Protein AF-A0A382QI98-F1 (afdb_monomer_lite)

Secondary structure (DSSP, 8-state):
---EEEEEESS-TTTHHHHHHHHHTTSSEEEEEE-S-SSSGGG-

Organism: NCBI:txid408172

Foldseek 3Di:
DAFEAEAEDAQQPPHVVVVLVVVVVPGVYYHYHYPDHPDCNVVD

InterPro domains:
  IPR001173 Glycosyltransferase 2-like [PF00535] (5-42)
  IPR029044 Nucleotide-diphospho-sugar transferases [G3DSA:3.90.550.10] (2-44)
  IPR029044 Nucleotide-diphospho-sugar transferases [SSF53448] (4-42)

Radius of gyration: 10.69 Å; chains: 1; bounding box: 29×16×22 Å

pLDDT: mean 97.44, std 2.07, range [87.0, 98.5]

Structure (mmCIF, N/CA/C/O backbone):
data_AF-A0A382QI98-F1
#
_entry.id   AF-A0A382QI98-F1
#
loop_
_atom_site.group_PDB
_atom_site.id
_atom_site.type_symbol
_atom_site.label_atom_id
_atom_site.label_alt_id
_atom_site.label_comp_id
_atom_site.label_asym_id
_atom_site.label_entity_id
_atom_site.label_seq_id
_atom_site.pdbx_PDB_ins_code
_atom_site.Cartn_x
_atom_site.Cartn_y
_atom_site.Cartn_z
_atom_site.occupancy
_atom_site.B_iso_or_equiv
_atom_site.auth_seq_id
_atom_site.auth_comp_id
_atom_site.auth_asym_id
_atom_site.auth_atom_id
_atom_site.pdbx_PDB_model_num
ATOM 1 N N . MET A 1 1 ? -23.268 -2.233 10.674 1.00 87.00 1 MET A N 1
ATOM 2 C CA . MET A 1 1 ? -23.026 -2.388 9.225 1.00 87.00 1 MET A CA 1
ATOM 3 C C . MET A 1 1 ? -21.529 -2.262 9.044 1.00 87.00 1 MET A C 1
ATOM 5 O O . MET A 1 1 ? -20.989 -1.365 9.668 1.00 87.00 1 MET A O 1
ATOM 9 N N . TYR A 1 2 ? -20.888 -3.160 8.304 1.00 96.69 2 TYR A N 1
ATOM 10 C CA . TYR A 1 2 ? -19.459 -3.071 8.003 1.00 96.69 2 TYR A CA 1
ATOM 11 C C . TYR A 1 2 ? -19.309 -2.818 6.502 1.00 96.69 2 TYR A C 1
ATOM 13 O O . TYR A 1 2 ? -19.865 -3.580 5.707 1.00 96.69 2 TYR A O 1
ATOM 21 N N . LEU A 1 3 ? -18.638 -1.734 6.126 1.00 98.06 3 LEU A N 1
ATOM 22 C CA . LEU A 1 3 ? -18.451 -1.296 4.749 1.00 98.06 3 LEU A CA 1
ATOM 23 C C . LEU A 1 3 ? -17.019 -1.595 4.298 1.00 98.06 3 LEU A C 1
ATOM 25 O O . LEU A 1 3 ? -16.065 -0.962 4.747 1.00 98.06 3 LEU A O 1
ATOM 29 N N . LEU A 1 4 ? -16.897 -2.552 3.380 1.00 98.31 4 LEU A N 1
ATOM 30 C CA . LEU A 1 4 ? -15.648 -2.917 2.722 1.00 98.31 4 LEU A CA 1
ATOM 31 C C . LEU A 1 4 ? -15.608 -2.304 1.320 1.00 98.31 4 LEU A C 1
ATOM 33 O O . LEU A 1 4 ? -16.540 -2.504 0.539 1.00 98.31 4 LEU A O 1
ATOM 37 N N . VAL A 1 5 ? -14.523 -1.605 0.989 1.00 98.50 5 VAL A N 1
ATOM 38 C CA . VAL A 1 5 ? -14.282 -1.078 -0.361 1.00 98.50 5 VAL A CA 1
ATOM 39 C C . VAL A 1 5 ? -13.163 -1.869 -1.029 1.00 98.50 5 VAL A C 1
ATOM 41 O O . VAL A 1 5 ? -12.080 -2.015 -0.467 1.00 98.50 5 VAL A O 1
ATOM 44 N N . CYS A 1 6 ? -13.422 -2.365 -2.238 1.00 98.19 6 CYS A N 1
ATOM 45 C CA . CYS A 1 6 ? -12.447 -3.088 -3.050 1.00 98.19 6 CYS A CA 1
ATOM 46 C C . CYS A 1 6 ? -12.006 -2.211 -4.226 1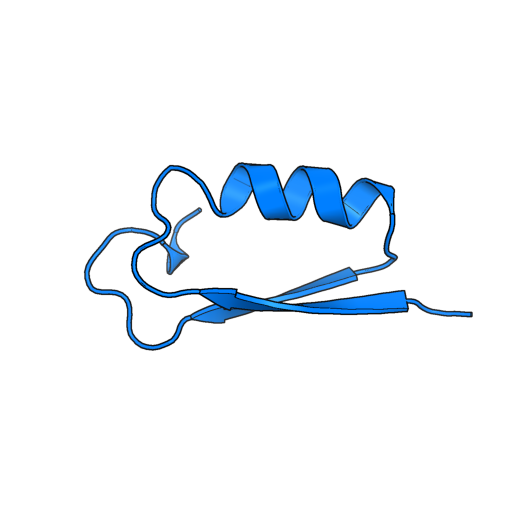.00 98.19 6 CYS A C 1
ATOM 48 O O . CYS A 1 6 ? -12.857 -1.730 -4.975 1.00 98.19 6 CYS A O 1
ATOM 50 N N . ILE A 1 7 ? -10.698 -2.020 -4.392 1.00 97.88 7 ILE A N 1
ATOM 51 C CA . ILE A 1 7 ? -10.115 -1.167 -5.434 1.00 97.88 7 ILE A CA 1
ATOM 52 C C . ILE A 1 7 ? -9.150 -2.015 -6.276 1.00 97.88 7 ILE A C 1
ATOM 54 O O . ILE A 1 7 ? -8.139 -2.470 -5.741 1.00 97.88 7 ILE A O 1
ATOM 58 N N . PRO A 1 8 ? -9.426 -2.272 -7.565 1.00 97.81 8 PRO A N 1
ATOM 59 C CA . PRO A 1 8 ? -8.400 -2.771 -8.475 1.00 97.81 8 PRO A CA 1
ATOM 60 C C . PRO A 1 8 ? -7.406 -1.643 -8.797 1.00 97.81 8 PRO A C 1
ATOM 62 O O . PRO A 1 8 ? -7.830 -0.504 -8.991 1.00 97.81 8 PRO A O 1
ATOM 65 N N . ALA A 1 9 ? -6.109 -1.945 -8.855 1.00 98.19 9 ALA A N 1
ATOM 66 C CA . ALA A 1 9 ? -5.060 -0.967 -9.151 1.00 98.19 9 ALA A CA 1
ATOM 67 C C . ALA A 1 9 ? -4.076 -1.508 -10.198 1.00 98.19 9 ALA A C 1
ATOM 69 O O . ALA A 1 9 ? -3.666 -2.663 -10.114 1.00 98.19 9 ALA A O 1
ATOM 70 N N . TYR A 1 10 ? -3.696 -0.671 -11.168 1.00 98.31 10 TYR A N 1
ATOM 71 C CA . TYR A 1 10 ? -2.683 -0.981 -12.179 1.00 98.31 10 TYR A CA 1
ATOM 72 C C . TYR A 1 10 ? -1.898 0.282 -12.535 1.00 98.31 10 TYR A C 1
ATOM 74 O O . TYR A 1 10 ? -2.443 1.190 -13.157 1.00 98.31 10 TYR A O 1
ATOM 82 N N . ASN A 1 11 ? -0.617 0.310 -12.175 1.00 98.12 11 ASN A N 1
ATOM 83 C CA . ASN A 1 11 ? 0.276 1.453 -12.367 1.00 98.12 11 ASN A CA 1
ATOM 84 C C . ASN A 1 11 ? -0.262 2.789 -11.793 1.00 98.12 11 ASN A C 1
ATOM 86 O O . ASN A 1 11 ? -0.334 3.804 -12.488 1.00 98.12 11 ASN A O 1
ATOM 90 N N . GLU A 1 12 ? -0.682 2.769 -10.528 1.00 98.19 12 GLU A N 1
ATOM 91 C CA . GLU A 1 12 ? -1.238 3.903 -9.776 1.00 98.19 12 GLU A CA 1
ATOM 92 C C . GLU A 1 12 ? -0.225 4.498 -8.770 1.00 98.19 12 GLU A C 1
ATOM 94 O O . GLU A 1 12 ? -0.618 5.094 -7.759 1.00 98.19 12 GLU A O 1
ATOM 99 N N . GLU A 1 13 ? 1.084 4.342 -9.019 1.00 98.00 13 GLU A N 1
ATOM 100 C CA . GLU A 1 13 ? 2.136 5.013 -8.244 1.00 98.00 13 GLU A CA 1
ATOM 101 C C . GLU A 1 13 ? 1.900 6.537 -8.209 1.00 98.00 13 GLU A C 1
ATOM 103 O O . GLU A 1 13 ? 1.660 7.197 -9.221 1.00 98.00 13 GLU A O 1
ATOM 108 N N . GLY A 1 14 ? 1.957 7.113 -7.013 1.00 96.94 14 GLY A N 1
ATOM 109 C CA . GLY A 1 14 ? 1.696 8.514 -6.706 1.00 96.94 14 GLY A CA 1
ATOM 110 C C . GLY A 1 14 ? 0.224 8.858 -6.464 1.00 96.94 14 GLY A C 1
ATOM 111 O O . GLY A 1 14 ? -0.071 10.001 -6.104 1.00 96.94 14 GLY A O 1
ATOM 112 N N . VAL A 1 15 ? -0.705 7.916 -6.664 1.00 97.38 15 VAL A N 1
ATOM 113 C CA . VAL A 1 15 ? -2.156 8.165 -6.600 1.00 97.38 15 VAL A CA 1
ATOM 114 C C . VAL A 1 15 ? -2.850 7.247 -5.595 1.00 97.38 15 VAL A C 1
ATOM 116 O O . VAL A 1 15 ? -3.684 7.721 -4.808 1.00 97.38 15 VAL A O 1
ATOM 119 N N . ILE A 1 16 ? -2.522 5.950 -5.596 1.00 97.88 16 ILE A N 1
ATOM 120 C CA . ILE A 1 16 ? -3.268 4.936 -4.840 1.00 97.88 16 ILE A CA 1
ATOM 121 C C . ILE A 1 16 ? -3.221 5.182 -3.328 1.00 97.88 16 ILE A C 1
ATOM 123 O O . ILE A 1 16 ? -4.260 5.085 -2.665 1.00 97.88 16 ILE A O 1
ATOM 127 N N . GLY A 1 17 ? -2.078 5.604 -2.775 1.00 97.50 17 GLY A N 1
ATOM 128 C CA . GLY A 1 17 ? -1.939 5.840 -1.336 1.00 97.50 17 GLY A CA 1
ATOM 129 C C . GLY A 1 17 ? -2.892 6.921 -0.806 1.00 97.50 17 GLY A C 1
ATOM 130 O O . GLY A 1 17 ? -3.519 6.765 0.248 1.00 97.50 17 GLY A O 1
ATOM 131 N N . ASP A 1 18 ? -3.068 8.015 -1.547 1.00 97.88 18 ASP A N 1
ATOM 132 C CA . ASP A 1 18 ? -3.984 9.094 -1.161 1.00 97.88 18 ASP A CA 1
ATOM 133 C C . ASP A 1 18 ? -5.457 8.726 -1.384 1.00 97.88 18 ASP A C 1
ATOM 135 O O . ASP A 1 18 ? -6.325 9.157 -0.612 1.00 97.88 18 ASP A O 1
ATOM 139 N N . LEU A 1 19 ? -5.753 7.898 -2.390 1.00 97.94 19 LEU A N 1
ATOM 140 C CA . LEU A 1 19 ? -7.088 7.340 -2.597 1.00 97.94 19 LEU A CA 1
ATOM 141 C C . LEU A 1 19 ? -7.499 6.426 -1.433 1.00 97.94 19 LEU A C 1
ATOM 143 O O . LEU A 1 19 ? -8.615 6.566 -0.923 1.00 97.94 19 LEU A O 1
ATOM 147 N N . ILE A 1 20 ? -6.602 5.551 -0.960 1.00 98.00 20 ILE A N 1
ATOM 148 C CA . ILE A 1 20 ? -6.847 4.677 0.200 1.00 98.00 20 ILE A CA 1
ATOM 149 C C . ILE A 1 20 ? -7.164 5.525 1.439 1.00 98.00 20 ILE A C 1
ATOM 151 O O . ILE A 1 20 ? -8.185 5.296 2.091 1.00 98.00 20 ILE A O 1
ATOM 155 N N . LYS A 1 21 ? -6.354 6.555 1.733 1.00 97.81 21 LYS A N 1
ATOM 156 C CA . LYS A 1 21 ? -6.569 7.446 2.893 1.00 97.81 21 LYS A CA 1
ATOM 157 C C . LYS A 1 21 ? -7.929 8.142 2.853 1.00 97.81 21 LYS A C 1
ATOM 159 O O . LYS A 1 21 ? -8.624 8.192 3.866 1.00 97.81 21 LYS A O 1
ATOM 164 N N . LYS A 1 22 ? -8.327 8.670 1.690 1.00 98.06 22 LYS A N 1
ATOM 165 C CA . LYS A 1 22 ? -9.643 9.308 1.512 1.00 98.06 22 LYS A CA 1
ATOM 166 C C . LYS A 1 22 ? -10.774 8.292 1.670 1.00 98.06 22 LYS A C 1
ATOM 168 O O . LYS A 1 22 ? -11.760 8.585 2.339 1.00 98.06 22 LYS A O 1
ATOM 173 N N . THR A 1 23 ? -10.616 7.092 1.122 1.00 98.00 23 THR A N 1
ATOM 174 C CA . THR A 1 23 ? -11.626 6.024 1.197 1.00 98.00 23 THR A CA 1
ATOM 175 C C . THR A 1 23 ? -11.836 5.529 2.627 1.00 98.00 23 THR A C 1
ATOM 177 O O . THR A 1 23 ? -12.976 5.368 3.055 1.00 98.00 23 THR A O 1
ATOM 180 N N . LEU A 1 24 ? -10.761 5.375 3.406 1.00 97.94 24 LEU A N 1
ATOM 181 C CA . LEU A 1 24 ? -10.828 4.982 4.819 1.00 97.94 24 LEU A CA 1
ATOM 182 C C . LEU A 1 24 ? -11.564 5.999 5.709 1.00 97.94 24 LEU A C 1
ATOM 184 O O . LEU A 1 24 ? -11.988 5.650 6.803 1.00 97.94 24 LEU A O 1
ATOM 188 N N . SER A 1 25 ? -11.767 7.242 5.256 1.00 97.81 25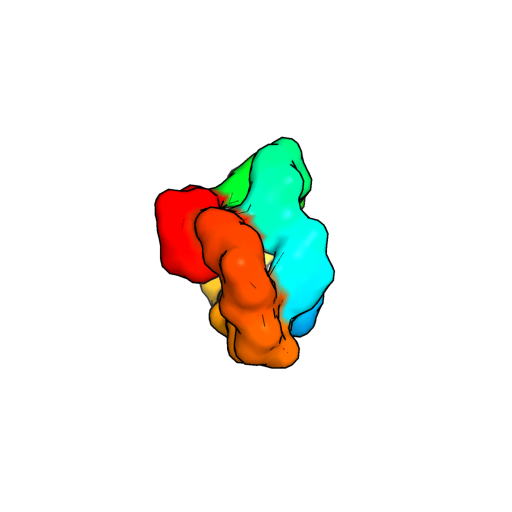 SER A N 1
ATOM 189 C CA . SER A 1 25 ? -12.622 8.203 5.974 1.00 97.81 25 SER A CA 1
ATOM 190 C C . SER A 1 25 ? -14.127 7.930 5.819 1.00 97.81 25 SER A C 1
ATOM 192 O O . SER A 1 25 ? -14.933 8.506 6.54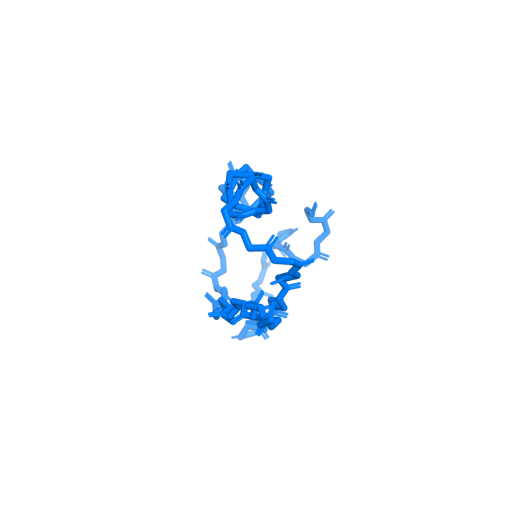8 1.00 97.81 25 SER A O 1
ATOM 194 N N . LEU A 1 26 ? -14.506 7.058 4.877 1.00 97.38 26 LEU A N 1
ATOM 195 C CA . LEU A 1 26 ? -15.890 6.752 4.505 1.00 97.38 26 LEU A CA 1
ATOM 196 C C . LEU A 1 26 ? -16.257 5.272 4.703 1.00 97.38 26 LEU A C 1
ATOM 198 O O . LEU A 1 26 ? -17.441 4.942 4.665 1.00 97.38 26 LEU A O 1
ATOM 202 N N . ALA A 1 27 ? -15.270 4.391 4.879 1.00 98.19 27 ALA A N 1
ATOM 203 C CA . ALA A 1 27 ? -15.434 2.942 4.956 1.00 98.19 27 ALA A CA 1
ATOM 204 C C . ALA A 1 27 ? -14.629 2.342 6.111 1.00 98.19 27 ALA A C 1
ATOM 206 O O . ALA A 1 27 ? -13.613 2.893 6.525 1.00 98.19 27 ALA A O 1
ATOM 207 N N . ASP A 1 28 ? -15.061 1.181 6.598 1.00 98.50 28 ASP A N 1
ATOM 208 C CA . ASP A 1 28 ? -14.399 0.507 7.714 1.00 98.50 28 ASP A CA 1
ATOM 209 C C . ASP A 1 28 ? -13.078 -0.147 7.286 1.00 98.50 28 ASP A C 1
ATOM 211 O O . ASP A 1 28 ? -12.165 -0.307 8.097 1.00 98.50 28 ASP A O 1
ATOM 215 N N . SER A 1 29 ? -12.958 -0.566 6.022 1.00 98.25 29 SER A N 1
ATOM 216 C CA . SER A 1 29 ? -11.729 -1.146 5.470 1.00 98.25 29 SER A CA 1
ATOM 217 C C . SER A 1 29 ? -11.653 -1.026 3.952 1.00 98.25 29 SER A C 1
ATOM 219 O O . SER A 1 29 ? -12.669 -0.957 3.256 1.00 98.25 29 SER A O 1
ATOM 221 N N . VAL A 1 30 ? -10.421 -1.044 3.446 1.00 98.38 30 VAL A N 1
ATOM 222 C CA . VAL A 1 30 ? -10.097 -1.008 2.018 1.00 98.38 30 VAL A CA 1
ATOM 223 C C . VAL A 1 30 ? -9.230 -2.215 1.684 1.00 98.38 30 VAL A C 1
ATOM 225 O O . VAL A 1 30 ? -8.266 -2.498 2.392 1.00 98.38 30 VAL A O 1
ATOM 228 N N . VAL A 1 31 ? -9.571 -2.918 0.607 1.00 98.19 31 VAL A N 1
ATOM 229 C CA . VAL A 1 31 ? -8.750 -3.978 0.012 1.00 98.19 31 VAL A CA 1
ATOM 230 C C . VAL A 1 31 ? -8.364 -3.534 -1.387 1.00 98.19 31 VAL A C 1
ATOM 232 O O . VAL A 1 31 ? -9.231 -3.254 -2.216 1.00 98.19 31 VAL A O 1
ATOM 235 N N . VAL A 1 32 ? -7.063 -3.480 -1.646 1.00 98.06 32 VAL A N 1
ATOM 236 C CA . VAL A 1 32 ? -6.525 -3.175 -2.971 1.00 98.06 32 VAL A CA 1
ATOM 237 C C . VAL A 1 32 ? -6.064 -4.471 -3.623 1.00 98.06 32 VAL A C 1
ATOM 239 O O . VAL A 1 32 ? -5.359 -5.265 -3.002 1.00 98.06 32 VAL A O 1
ATOM 242 N N . CYS A 1 33 ? -6.492 -4.693 -4.861 1.00 98.00 33 CYS A N 1
ATOM 243 C CA . CYS A 1 33 ? -6.027 -5.789 -5.700 1.00 98.00 33 CYS A CA 1
ATOM 244 C C . CYS A 1 33 ? -5.125 -5.197 -6.783 1.00 98.00 33 CYS A C 1
ATOM 246 O O . CYS A 1 33 ? -5.625 -4.595 -7.730 1.00 98.00 33 CYS A O 1
ATOM 248 N N . ASP A 1 34 ? -3.812 -5.342 -6.619 1.00 97.94 34 ASP A N 1
ATOM 249 C CA . ASP A 1 34 ? -2.852 -4.981 -7.663 1.00 97.94 34 ASP A CA 1
ATOM 250 C C . ASP A 1 34 ? -2.973 -5.969 -8.836 1.00 97.94 34 ASP A C 1
ATOM 252 O O . ASP A 1 34 ? -2.878 -7.184 -8.643 1.00 97.94 34 ASP A O 1
ATOM 256 N N . ASP A 1 35 ? -3.225 -5.448 -10.037 1.00 97.81 35 ASP A N 1
ATOM 257 C CA . ASP A 1 35 ? -3.475 -6.207 -11.269 1.00 97.81 35 ASP A CA 1
ATOM 258 C C . ASP A 1 35 ? -2.194 -6.370 -12.109 1.00 97.81 35 ASP A C 1
ATOM 260 O O . ASP A 1 35 ? -2.183 -6.214 -13.330 1.00 97.81 35 ASP A O 1
ATOM 264 N N . GLY A 1 36 ? -1.071 -6.648 -11.440 1.00 97.75 36 GLY A N 1
ATOM 265 C CA . GLY A 1 36 ? 0.216 -6.885 -12.094 1.00 97.75 36 GLY A CA 1
ATOM 266 C C . GLY A 1 36 ? 0.933 -5.602 -12.505 1.00 97.75 36 GLY A C 1
ATOM 267 O O . GLY A 1 36 ? 1.485 -5.533 -13.609 1.00 97.75 36 GLY A O 1
ATOM 268 N N . SER A 1 37 ? 0.930 -4.593 -11.632 1.00 98.38 37 SER A N 1
ATOM 269 C CA . SER A 1 37 ? 1.619 -3.325 -11.872 1.00 98.38 37 SER A CA 1
ATOM 270 C C . SER A 1 37 ? 3.118 -3.532 -12.110 1.00 98.38 37 SER A C 1
ATOM 272 O O . SER A 1 37 ? 3.769 -4.398 -11.518 1.00 98.38 37 SER A O 1
ATOM 274 N N . SER A 1 38 ? 3.677 -2.705 -12.989 1.00 98.38 38 SER A N 1
ATOM 275 C CA . SER A 1 38 ? 5.109 -2.690 -13.325 1.00 98.38 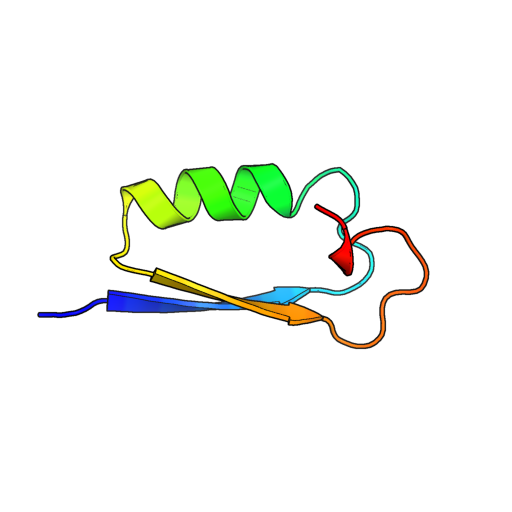38 SER A CA 1
ATOM 276 C C . SER A 1 38 ? 5.897 -1.593 -12.600 1.00 98.38 38 SER A C 1
ATOM 278 O O . SER A 1 38 ? 7.114 -1.493 -12.768 1.00 98.38 38 SER A O 1
ATOM 280 N N . ASP A 1 39 ? 5.205 -0.780 -11.807 1.00 98.31 39 ASP A N 1
ATOM 281 C CA . ASP A 1 39 ? 5.728 0.353 -11.051 1.00 98.31 39 ASP A CA 1
ATOM 282 C C . ASP A 1 39 ? 5.662 0.092 -9.529 1.00 98.31 39 ASP A C 1
ATOM 284 O O . ASP A 1 39 ? 5.590 -1.059 -9.083 1.00 98.31 39 ASP A O 1
ATOM 288 N N . LEU A 1 40 ? 5.744 1.142 -8.705 1.00 97.94 40 LEU A N 1
ATOM 289 C CA . LEU A 1 40 ? 5.735 1.003 -7.247 1.00 97.94 40 LEU A CA 1
ATOM 290 C C . LEU A 1 40 ? 4.333 1.008 -6.612 1.00 97.94 40 LEU A C 1
ATOM 292 O O . LEU A 1 40 ?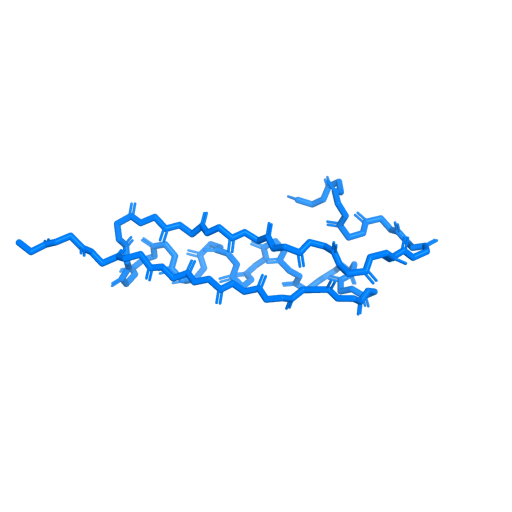 4.260 1.124 -5.391 1.00 97.94 40 LEU A O 1
ATOM 296 N N . THR A 1 41 ? 3.248 0.803 -7.375 1.00 97.69 41 THR A N 1
ATOM 297 C CA . THR A 1 41 ? 1.855 0.760 -6.866 1.00 97.69 41 THR A CA 1
ATOM 298 C C . THR A 1 41 ? 1.701 -0.075 -5.589 1.00 97.69 41 THR A C 1
ATOM 300 O O . THR A 1 41 ? 1.123 0.380 -4.609 1.00 97.69 41 THR A O 1
ATOM 303 N N . SER A 1 42 ? 2.263 -1.287 -5.559 1.00 96.12 42 SER A N 1
ATOM 304 C CA . SER A 1 42 ? 2.159 -2.204 -4.408 1.00 96.12 42 SER A CA 1
ATOM 305 C C . SER A 1 42 ? 2.974 -1.796 -3.171 1.00 96.12 42 SER A C 1
ATOM 307 O O . SER A 1 42 ? 2.886 -2.458 -2.134 1.00 96.12 42 SER A O 1
ATOM 309 N N . LYS A 1 43 ? 3.807 -0.755 -3.278 1.00 95.62 43 LYS A N 1
ATOM 310 C CA . LYS A 1 43 ? 4.642 -0.235 -2.184 1.00 95.62 43 LYS A CA 1
ATOM 311 C C . LYS A 1 43 ? 4.096 1.051 -1.565 1.00 95.62 43 LYS A C 1
ATOM 313 O O . LYS A 1 43 ? 4.709 1.535 -0.612 1.00 95.62 43 LYS A O 1
ATOM 318 N N . GLU A 1 44 ? 3.009 1.595 -2.107 1.00 89.88 44 GLU A N 1
ATOM 319 C CA . GLU A 1 44 ? 2.270 2.722 -1.522 1.00 89.88 44 GLU A CA 1
ATOM 320 C C . GLU A 1 44 ? 1.309 2.286 -0.415 1.00 89.88 44 GLU A C 1
ATOM 322 O O . GLU A 1 44 ? 1.206 3.041 0.582 1.00 89.88 44 GLU A O 1
#

Sequence (44 aa):
MYLLVCIPAYNEEGVIGDLIKKTLSLADSVVVCDDGSSDLTSKE

=== Feature glossary ===
Annotated list of the representations used here:

Nearest PDB structures. The Foldseek neighbor list gives the closest experimentally determined structures in the PDB, ranked by structural alignment. TM-score near 1 means near-identical fold; near 0.3 means only rough topology match. This is how one finds what a novel AlphaFold prediction most resembles in the solved-structure universe.

Foldseek 3Di. Foldseek's 3Di representation compresses backbone geometry into a per-residue letter drawn from a learned twenty-state alphabet. It captures the tertiary interaction pattern around each residue — which residues are packed against it in space, regardless of where th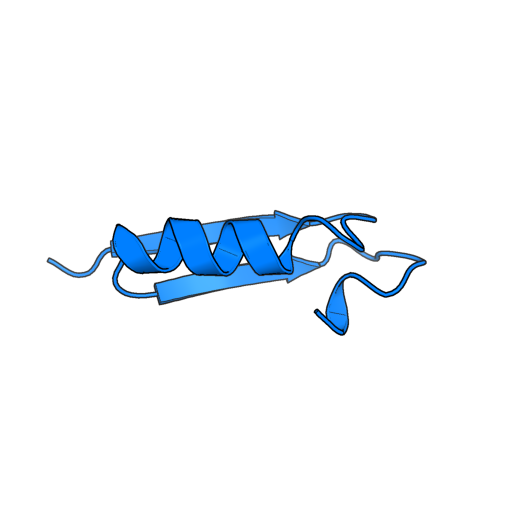ey are in sequence.

Radius of gyration, Cα contacts, bounding box. Radius of gyration (Rg) is the root-mean-square distance of Cα atoms from their centroid — a single number for overall size and compactness. A globular domain of N residues has Rg ≈ 2.2·N^0.38 Å; an extended or disordered chain has a much larger Rg. The Cα contact count is the number of residue pairs whose Cα atoms are within 8 Å and are more than four positions apart in sequence — a standard proxy for tertiary packing density. The bounding box is the smallest axis-aligned box enclosing all Cα atoms.

InterPro / GO / CATH / organism. The annotation block draws on four external resources. InterPro: which protein families and domains the sequence belongs to. GO: standardized terms for what the protein does, what process it participates in, and where in the cell it acts. CATH: which structural fold it has in the CATH hierarchy. Organism: the species of origin.

mmCIF coordinates. The mmCIF block holds the 3D Cartesian coordinates of each backbone atom (N, Cα, C, O) in ångströms. mmCIF is the PDB's canonical archive format — a tagged-loop text representation of the atomic model.

pLDDT. pLDDT is the predicted lDDT-Cα score: AlphaFold's confidence that the local environment of each residue (all inter-atomic distances within 15 Å) is correctly placed. It is a per-residue number between 0 and 100, with higher meaning more reliable.

Backbone torsions (φ/ψ). φ (phi) and ψ (psi) are the two rotatable backbone dihedrals per residue: φ is the C(i-1)–N–Cα–C torsion, ψ is the N–Cα–C–N(i+1) torsion, both in degrees on (−180°, 180°]. α-helical residues cluster near (−60°, −45°); β-strand residues near (−120°, +130°). A Ramachandran plot is simply a scatter of (φ, ψ) for every residue.

B-factor. For experimental (PDB) structures, the B-factor (temperature factor) quantifies the positional spread of each atom in the crystal — a combination of thermal vibration and static disorder — in units of Å². High B-factors mark flexible loops or poorly resolved regions; low B-factors mark the rigid, well-ordered core.

Secondary structure (3-state, P-SEA). SS3 is a coarse helix/strand/coil call (letters a/b/c) made by the P-SEA algorithm from inter-Cα distances and dihedrals. It is less detailed than DSSP but needs only Cα positions.

Predicted aligned error. Predicted aligned error is AlphaFold's pairwise confidence. Unlike pLDDT (per-residue), PAE is per-residue-pair and captures whether two parts of the structure are correctly placed relative to each other. Units are ångströms of expected positional error.

Solvent-accessible surface area. Solvent-accessible surface area (SASA) is the area in Å² traced out by the centre of a 1.4 Å probe sphere (a water molecule) rolled over the protein's van der Waals surface (Shrake–Rupley / Lee–Richards construction). Buried residues have near-zero SASA; fully exposed residues can exceed 200 Å². The total SASA scales roughly with the number of surface residues.

Secondary structure (8-state, DSSP). The SS8 string is DSSP's per-residue secondary-structure call. α-helix (H) means an i→i+4 H-bond ladder; β-strand (E) means the residue participates in a β-sheet; 3₁₀ (G) and π (I) are tighter and wider helices; T/S are turns/bends; '-' is loop.

Rendered structure images. Structure images are PyMOL renders from six orthogonal camera directions. Cartoon representation draws helices as coils and strands as arrows; sticks shows the backbone as bonds; surface shows the solvent-excluded envelope. Rainbow coloring maps sequence position to hue (blue→red, N→C); chain coloring assigns a distinct color per polypeptide.

Sequence. The amino-acid sequence is the protein's primary structure: the linear order of residues from the N-terminus to the C-terminus, written in one-letter code. Everything else here — the 3D coordinates, the secondary structure, the domain annotations — is ultimately a consequence of this string.

Contact-map, Ramachandran, and PAE plots. Three diagnostic plots accompany the record. The Cα contact map visualizes the tertiary structure as a 2D adjacency matrix (8 Å cutoff, sequence-local contacts suppressed). The Ramachandran plot shows the distribution of backbone (φ, ψ) torsions, with points in the α and β basins reflecting secondary structure content. The PAE plot shows AlphaFold's inter-residue confidence as a color matrix.